Protein AF-A0AAV5AL00-F1 (afdb_monomer)

Solvent-accessible surface area (backbone atoms only — not comparable to full-atom values): 9513 Å² total; per-residue (Å²): 133,69,63,61,91,91,39,86,66,52,97,68,85,36,73,66,65,64,46,54,57,52,57,58,51,55,60,49,42,62,76,76,42,82,83,60,56,64,70,62,53,52,52,53,48,51,56,47,50,46,55,64,22,48,52,61,45,51,55,50,71,72,39,94,78,57,66,96,41,74,65,49,56,48,51,56,53,52,74,68,48,94,79,67,63,96,54,52,68,59,52,54,36,54,49,52,23,48,54,50,55,59,49,53,56,53,50,51,52,51,51,52,50,50,52,51,47,37,73,77,36,52,71,60,44,49,52,34,50,55,46,46,48,72,74,44,62,95,52,84,88,53,86,82,49,51,83,76,32,59,69,75,64,53,70,80,84,124

Mean predicted aligned error: 12.01 Å

Foldseek 3Di:
DDQDQQDDADPPDGVQLVLLVVLVVLVVCVVVPVPPPPVVSVVSNVVSLCCQQVVVLVVQVPDPDGDDHLSVVQVVVQVPDPDHDPCSNVVSSNVVSVVCSVCSVVVVVVVVVVVVCCVVCVVLVVVQVVQCCVQAVPHDDDPVCLVSRCSVNPDPDD

Organism: NCBI:txid1419009

Nearest PDB structures (foldseek):
  7y0q-assembly1_B  TM=6.766E-01  e=1.893E-01  Priestia megaterium NBRC 15308 = ATCC 14581

Sequence (158 aa):
MDVVYAIEIKPENDPFINRVHITLEGLMLRFHFPAIPFKRLVKRYREVTKAITEAPFEVVKNRESPDYSFVSTSLEKLNRLQDPLPDEETIIRNTAGTLYSAGAGTTFVALLEAIRASVLYPETQKKMHEELDRVLSDRLPTLADRKDLPYVTAVPGT

pLDDT: mean 76.3, std 17.36, range [32.25, 94.25]

Radius of gyration: 20.25 Å; Cα contacts (8 Å, |Δi|>4): 85; chains: 1; bounding box: 55×33×57 Å

InterPro domains:
  IPR001128 Cytochrome P450 [PF00067] (38-155)
  IPR036396 Cytochrome P450 superfamily [G3DSA:1.10.630.10] (1-155)
  IPR036396 Cytochrome P450 superfamily [SSF48264] (11-155)
  IPR050364 Cytochrome P450 monooxygenase, fungi [PTHR46300] (36-155)

Structure (mmCIF, N/CA/C/O backbone):
data_AF-A0AAV5AL00-F1
#
_entry.id   AF-A0AAV5AL00-F1
#
loop_
_atom_site.group_PDB
_atom_site.id
_atom_site.type_symbol
_atom_site.label_atom_id
_atom_site.label_alt_id
_atom_site.label_comp_id
_atom_site.label_asym_id
_atom_site.label_entity_id
_atom_site.label_seq_id
_atom_site.pdbx_PDB_ins_code
_atom_site.Cartn_x
_atom_site.Cartn_y
_atom_site.Cartn_z
_atom_site.occupancy
_atom_site.B_iso_or_equiv
_atom_site.auth_seq_id
_atom_site.auth_comp_id
_atom_site.auth_asym_id
_atom_site.auth_atom_id
_atom_site.pdbx_PDB_model_num
ATOM 1 N N . MET A 1 1 ? -12.628 -13.970 -2.330 1.00 32.25 1 MET A N 1
ATOM 2 C CA . MET A 1 1 ? -11.611 -14.186 -3.383 1.00 32.25 1 MET A CA 1
ATOM 3 C C . MET A 1 1 ? -10.789 -12.925 -3.324 1.00 32.25 1 MET A C 1
ATOM 5 O O . MET A 1 1 ? -11.210 -11.902 -3.850 1.00 32.25 1 MET A O 1
ATOM 9 N N . ASP A 1 2 ? -9.761 -12.951 -2.483 1.00 34.06 2 ASP A N 1
ATOM 10 C CA . ASP A 1 2 ? -9.208 -11.728 -1.905 1.00 34.06 2 ASP A CA 1
ATOM 11 C C . ASP A 1 2 ? -8.042 -11.275 -2.766 1.00 34.06 2 ASP A C 1
ATOM 13 O O . ASP A 1 2 ? -6.902 -11.712 -2.631 1.00 34.06 2 ASP A O 1
ATOM 17 N N . VAL A 1 3 ? -8.391 -10.440 -3.738 1.00 33.97 3 VAL A N 1
ATOM 18 C CA . VAL A 1 3 ? -7.441 -9.775 -4.615 1.00 33.97 3 VAL A CA 1
ATOM 19 C C . VAL A 1 3 ? -6.937 -8.542 -3.875 1.00 33.97 3 VAL A C 1
ATOM 21 O O . VAL A 1 3 ? -7.678 -7.580 -3.681 1.00 33.97 3 VAL A O 1
ATOM 24 N N . VAL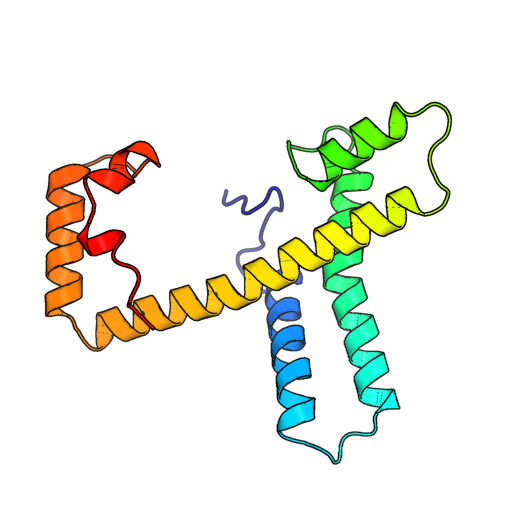 A 1 4 ? -5.671 -8.550 -3.467 1.00 37.88 4 VAL A N 1
ATOM 25 C CA . VAL A 1 4 ? -4.999 -7.360 -2.931 1.00 37.88 4 VAL A CA 1
ATOM 26 C C . VAL A 1 4 ? -3.970 -6.929 -3.973 1.00 37.88 4 VAL A C 1
ATOM 28 O O . VAL A 1 4 ? -3.101 -7.703 -4.362 1.00 37.88 4 VAL A O 1
ATOM 31 N N . TYR A 1 5 ? -4.116 -5.703 -4.485 1.00 42.59 5 TYR A N 1
ATOM 32 C CA . TYR A 1 5 ? -3.288 -5.136 -5.565 1.00 42.59 5 TYR A CA 1
ATOM 33 C C . TYR A 1 5 ? -3.250 -5.952 -6.874 1.00 42.59 5 TYR A C 1
ATOM 35 O O . TYR A 1 5 ? -2.197 -6.065 -7.495 1.00 42.59 5 TYR A O 1
ATOM 43 N N . ALA A 1 6 ? -4.392 -6.488 -7.324 1.00 40.44 6 ALA A N 1
ATOM 44 C CA . ALA A 1 6 ? -4.516 -7.232 -8.592 1.00 40.44 6 ALA A CA 1
ATOM 45 C C . ALA A 1 6 ? -3.673 -8.528 -8.683 1.00 40.44 6 ALA A C 1
ATOM 47 O O . ALA A 1 6 ? -3.431 -9.035 -9.780 1.00 40.44 6 ALA A O 1
ATOM 48 N N . ILE A 1 7 ? -3.248 -9.076 -7.539 1.00 47.84 7 ILE A N 1
ATOM 49 C CA . ILE A 1 7 ? -2.557 -10.366 -7.423 1.00 47.84 7 ILE A CA 1
A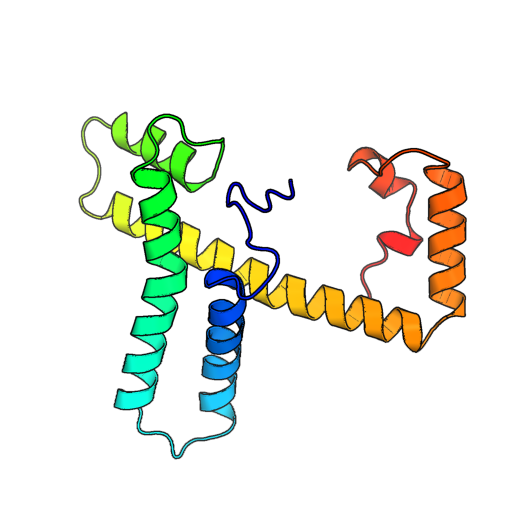TOM 50 C C . ILE A 1 7 ? -3.445 -11.306 -6.596 1.00 47.84 7 ILE A C 1
ATOM 52 O O . ILE A 1 7 ? -3.940 -10.925 -5.534 1.00 47.84 7 ILE A O 1
ATOM 56 N N . GLU A 1 8 ? -3.662 -12.528 -7.089 1.00 46.69 8 GLU A N 1
ATOM 57 C CA . GLU A 1 8 ? -4.306 -13.591 -6.309 1.00 46.69 8 GLU A CA 1
ATOM 58 C C . GLU A 1 8 ? -3.347 -14.071 -5.216 1.00 46.69 8 GLU A C 1
ATOM 60 O O . GLU A 1 8 ? -2.292 -14.637 -5.508 1.00 46.69 8 GLU A O 1
ATOM 65 N N . ILE A 1 9 ? -3.713 -13.833 -3.957 1.00 48.50 9 ILE A N 1
ATOM 66 C CA . ILE A 1 9 ? -2.925 -14.258 -2.799 1.00 48.50 9 ILE A CA 1
ATOM 67 C C . ILE A 1 9 ? -3.288 -15.701 -2.453 1.00 48.50 9 ILE A C 1
ATOM 69 O O . ILE A 1 9 ? -4.467 -16.058 -2.376 1.00 48.50 9 ILE A O 1
ATOM 73 N N . LYS A 1 10 ? -2.279 -16.540 -2.195 1.00 50.81 10 LYS A N 1
ATOM 74 C CA . LYS A 1 10 ? -2.524 -17.877 -1.636 1.00 50.81 10 LYS A CA 1
ATOM 75 C C . LYS A 1 10 ? -2.793 -17.784 -0.127 1.00 50.81 10 LYS A C 1
ATOM 77 O O . LYS A 1 10 ? -2.032 -17.117 0.570 1.00 50.81 10 LYS A O 1
ATOM 82 N N . PRO A 1 11 ? -3.809 -18.491 0.406 1.00 52.25 11 PRO A N 1
ATOM 83 C CA . PRO A 1 11 ? -4.170 -18.417 1.825 1.00 52.25 11 PRO A CA 1
ATOM 84 C C . PRO A 1 11 ? -3.069 -18.930 2.772 1.00 52.25 11 PRO A C 1
ATOM 86 O O . PRO A 1 11 ? -3.031 -18.527 3.929 1.00 52.25 11 PRO A O 1
ATOM 89 N N . GLU A 1 12 ? -2.140 -19.758 2.283 1.00 48.06 12 GLU A N 1
ATOM 90 C CA . GLU A 1 12 ? -0.947 -20.203 3.014 1.00 48.06 12 GLU A CA 1
ATOM 91 C C . GLU A 1 12 ? 0.304 -20.139 2.120 1.00 48.06 12 GLU A C 1
ATOM 93 O O . GLU A 1 12 ? 0.247 -20.452 0.928 1.00 48.06 12 GLU A O 1
ATOM 98 N N . ASN A 1 13 ? 1.453 -19.780 2.711 1.00 50.81 13 ASN A N 1
ATOM 99 C CA . ASN A 1 13 ? 2.770 -19.729 2.055 1.00 50.81 13 ASN A CA 1
ATOM 100 C C . ASN A 1 13 ? 2.829 -18.868 0.782 1.00 50.81 13 ASN A C 1
ATOM 102 O O . ASN A 1 13 ? 3.464 -19.249 -0.208 1.00 50.81 13 ASN A O 1
ATOM 106 N N . ASP A 1 14 ? 2.213 -17.684 0.810 1.00 56.81 14 ASP A N 1
ATOM 107 C CA . ASP A 1 14 ? 2.322 -16.759 -0.311 1.00 56.81 14 ASP A CA 1
ATOM 108 C C . ASP A 1 14 ? 3.793 -16.321 -0.523 1.00 56.81 14 ASP A C 1
ATOM 110 O O . ASP A 1 14 ? 4.435 -15.771 0.386 1.00 56.81 14 ASP A O 1
ATOM 114 N N . PRO A 1 15 ? 4.370 -16.580 -1.711 1.00 58.16 15 PRO A N 1
ATOM 115 C CA . PRO A 1 15 ? 5.782 -16.337 -1.975 1.00 58.16 15 PRO A CA 1
ATOM 116 C C . PRO A 1 15 ? 6.138 -14.847 -2.006 1.00 58.16 15 PRO A C 1
ATOM 118 O O . PRO A 1 15 ? 7.319 -14.524 -1.877 1.00 58.16 15 PRO A O 1
ATOM 121 N N . PHE A 1 16 ? 5.170 -13.942 -2.164 1.00 55.12 16 PHE A N 1
ATOM 122 C CA . PHE A 1 16 ? 5.411 -12.501 -2.168 1.00 55.12 16 PHE A CA 1
ATOM 123 C C . PHE A 1 16 ? 5.446 -11.945 -0.743 1.00 55.12 16 PHE A C 1
ATOM 125 O O . PHE A 1 16 ? 6.377 -11.214 -0.401 1.00 55.12 16 PHE A O 1
ATOM 132 N N . ILE A 1 17 ? 4.529 -12.383 0.127 1.00 54.38 17 ILE A N 1
ATOM 133 C CA . ILE A 1 17 ? 4.486 -11.970 1.542 1.00 54.38 17 ILE A CA 1
ATOM 134 C C . ILE A 1 17 ? 5.743 -12.417 2.300 1.00 54.38 17 ILE A C 1
ATOM 136 O O . ILE A 1 17 ? 6.401 -11.604 2.955 1.00 54.38 17 ILE A O 1
ATOM 140 N N . ASN A 1 18 ? 6.155 -13.679 2.137 1.00 52.59 18 ASN A N 1
ATOM 141 C CA . ASN A 1 18 ? 7.352 -14.210 2.803 1.00 52.59 18 ASN A CA 1
ATOM 142 C C . ASN A 1 18 ? 8.651 -13.505 2.370 1.00 52.59 18 ASN A C 1
ATOM 144 O O . ASN A 1 18 ? 9.629 -13.476 3.118 1.00 52.59 18 ASN A O 1
ATOM 148 N N . ARG A 1 19 ? 8.688 -12.920 1.167 1.00 53.41 19 ARG A N 1
ATOM 149 C CA . ARG A 1 19 ? 9.885 -12.248 0.638 1.00 53.41 19 ARG A CA 1
ATOM 150 C C . ARG A 1 19 ? 10.015 -10.800 1.098 1.00 53.41 19 ARG A C 1
ATOM 152 O O . ARG A 1 19 ? 11.141 -10.346 1.281 1.00 53.41 19 ARG A O 1
ATOM 159 N N . VAL A 1 20 ? 8.905 -10.105 1.359 1.00 51.28 20 VAL A N 1
ATOM 160 C CA . VAL A 1 20 ? 8.919 -8.734 1.908 1.00 51.28 20 VAL A CA 1
ATOM 161 C C . VAL A 1 20 ? 9.541 -8.696 3.307 1.00 51.28 20 VAL A C 1
ATOM 163 O O . VAL A 1 20 ? 10.313 -7.784 3.607 1.00 51.28 20 VAL A O 1
ATOM 166 N N . HIS A 1 21 ? 9.281 -9.714 4.134 1.00 47.16 21 HIS A N 1
ATOM 167 C CA . HIS A 1 21 ? 9.863 -9.822 5.478 1.00 47.16 21 HIS A CA 1
ATOM 168 C C . HIS A 1 21 ? 11.403 -9.840 5.442 1.00 47.16 21 HIS A C 1
ATOM 170 O O . HIS A 1 21 ? 12.062 -9.129 6.199 1.00 47.16 21 HIS A O 1
ATOM 176 N N . ILE A 1 22 ? 11.983 -10.550 4.468 1.00 52.69 22 ILE A N 1
ATOM 177 C CA . ILE A 1 22 ? 13.438 -10.661 4.290 1.00 52.69 22 ILE A CA 1
ATOM 178 C C . ILE A 1 22 ? 14.065 -9.322 3.855 1.00 52.69 22 ILE A C 1
ATOM 180 O O . ILE A 1 22 ? 15.211 -9.038 4.210 1.00 52.69 22 ILE A O 1
ATOM 184 N N . THR A 1 23 ? 13.341 -8.481 3.108 1.00 50.69 23 THR A N 1
ATOM 185 C CA . THR A 1 23 ? 13.836 -7.166 2.662 1.00 50.69 23 THR A CA 1
ATOM 186 C C . THR A 1 23 ? 14.023 -6.201 3.834 1.00 50.69 23 THR A C 1
ATOM 188 O O . THR A 1 23 ? 15.047 -5.521 3.914 1.00 50.69 23 THR A O 1
ATOM 191 N N . LEU A 1 24 ? 13.062 -6.168 4.765 1.00 51.12 24 LEU A N 1
ATOM 192 C CA . LEU A 1 24 ? 13.131 -5.334 5.970 1.00 51.12 24 LEU A CA 1
ATOM 193 C C . LEU A 1 24 ? 14.216 -5.824 6.934 1.00 51.12 24 LEU A C 1
ATOM 195 O O . LEU A 1 24 ? 15.019 -5.026 7.425 1.00 51.12 24 LEU A O 1
ATOM 199 N N . GLU A 1 25 ? 14.302 -7.139 7.143 1.00 50.91 25 GLU A N 1
ATOM 200 C CA . GLU A 1 25 ? 15.362 -7.737 7.957 1.00 50.91 25 GLU A CA 1
ATOM 201 C C . GLU A 1 25 ? 16.749 -7.463 7.375 1.00 50.91 25 GLU A C 1
ATOM 203 O O . GLU A 1 25 ? 17.679 -7.162 8.118 1.00 50.91 25 GLU A O 1
ATOM 208 N N . GLY A 1 26 ? 16.905 -7.497 6.049 1.00 50.50 26 GLY A N 1
ATOM 209 C CA . GLY A 1 26 ? 18.167 -7.188 5.381 1.00 50.50 26 GLY A CA 1
ATOM 210 C C . GLY A 1 26 ? 18.694 -5.787 5.704 1.00 50.50 26 GLY A C 1
ATOM 211 O O . GLY A 1 26 ? 19.914 -5.598 5.802 1.00 50.50 26 GLY A O 1
ATOM 212 N N . LEU A 1 27 ? 17.812 -4.786 5.827 1.00 51.22 27 LEU A N 1
ATOM 213 C CA . LEU A 1 27 ? 18.190 -3.384 6.087 1.00 51.22 27 LEU A CA 1
ATOM 214 C C . LEU A 1 27 ? 18.607 -3.210 7.540 1.00 51.22 27 LEU A C 1
ATOM 216 O O . LEU A 1 27 ? 19.645 -2.611 7.825 1.00 51.22 27 LEU A O 1
ATOM 220 N N . MET A 1 28 ? 17.867 -3.861 8.433 1.00 49.94 28 MET A N 1
ATOM 221 C CA . MET A 1 28 ? 18.164 -3.939 9.859 1.00 49.94 28 MET A CA 1
ATOM 222 C C . MET A 1 28 ? 19.452 -4.733 10.148 1.00 49.94 28 MET A C 1
ATOM 224 O O . MET A 1 28 ? 20.237 -4.342 11.013 1.00 49.94 28 MET A O 1
ATOM 228 N N . LEU A 1 29 ? 19.736 -5.789 9.375 1.00 51.00 29 LEU A N 1
ATOM 229 C CA . LEU A 1 29 ? 20.925 -6.644 9.499 1.00 51.00 29 LEU A CA 1
ATOM 230 C C . LEU A 1 29 ? 22.236 -5.874 9.289 1.00 51.00 29 LEU A C 1
ATOM 232 O O . LEU A 1 29 ? 23.219 -6.173 9.962 1.00 51.00 29 LEU A O 1
ATOM 236 N N . ARG A 1 30 ? 22.274 -4.858 8.413 1.00 49.28 30 ARG A N 1
ATOM 237 C CA . ARG A 1 30 ? 23.477 -4.020 8.227 1.00 49.28 30 ARG A CA 1
ATOM 238 C C . ARG A 1 30 ? 23.745 -3.104 9.424 1.00 49.28 30 ARG A C 1
ATOM 240 O O . ARG A 1 30 ? 24.905 -2.818 9.705 1.00 49.28 30 ARG A O 1
ATOM 247 N N . PHE A 1 31 ? 22.693 -2.665 10.113 1.00 50.38 31 PHE A N 1
ATOM 248 C CA . PHE A 1 31 ? 22.810 -1.848 11.321 1.00 50.38 31 PHE A CA 1
ATOM 249 C C . PHE A 1 31 ? 23.165 -2.680 12.561 1.00 50.38 31 PHE A C 1
ATOM 251 O O . PHE A 1 31 ? 23.921 -2.203 13.399 1.00 50.38 31 PHE A O 1
ATOM 258 N N . HIS A 1 32 ? 22.670 -3.918 12.664 1.00 48.34 32 HIS A N 1
ATOM 259 C CA . HIS A 1 32 ? 22.869 -4.763 13.850 1.00 48.34 32 HIS A CA 1
ATOM 260 C C . HIS A 1 32 ? 24.029 -5.772 13.743 1.00 48.34 32 HIS A C 1
ATOM 262 O O . HIS A 1 32 ? 24.519 -6.228 14.772 1.00 48.34 32 HIS A O 1
ATOM 268 N N . PHE A 1 33 ? 24.510 -6.115 12.539 1.00 54.38 33 PHE A N 1
ATOM 269 C CA . PHE A 1 33 ? 25.557 -7.132 12.349 1.00 54.38 33 PHE A CA 1
ATOM 270 C C . PHE A 1 33 ? 26.646 -6.691 11.346 1.00 54.38 33 PHE A C 1
ATOM 272 O O . PHE A 1 33 ? 26.646 -7.120 10.187 1.00 54.38 33 PHE A O 1
ATOM 279 N N . PRO A 1 34 ? 27.647 -5.896 11.783 1.00 58.78 34 PRO A N 1
ATOM 280 C CA . PRO A 1 34 ? 28.751 -5.433 10.929 1.00 58.78 34 PRO A CA 1
ATOM 281 C C . PRO A 1 34 ? 29.680 -6.561 10.433 1.00 58.78 34 PRO A C 1
ATOM 283 O O . PRO A 1 34 ? 30.491 -6.341 9.536 1.00 58.78 34 PRO A O 1
ATOM 286 N N . ALA A 1 35 ? 29.556 -7.775 10.983 1.00 66.00 35 ALA A N 1
ATOM 287 C CA . ALA A 1 35 ? 30.378 -8.939 10.645 1.00 66.00 35 ALA A CA 1
ATOM 288 C C . ALA A 1 35 ? 29.923 -9.704 9.383 1.00 66.00 35 ALA A C 1
ATOM 290 O O . ALA A 1 35 ? 30.596 -10.644 8.956 1.00 66.00 35 ALA A O 1
ATOM 291 N N . ILE A 1 36 ? 28.790 -9.343 8.768 1.00 63.59 36 ILE A N 1
ATOM 292 C CA . ILE A 1 36 ? 28.319 -10.011 7.547 1.00 63.59 36 ILE A CA 1
ATOM 293 C C . ILE A 1 36 ? 29.145 -9.516 6.347 1.00 63.59 36 ILE A C 1
ATOM 295 O O . ILE A 1 36 ? 29.143 -8.317 6.059 1.00 63.59 36 ILE A O 1
ATOM 299 N N . PRO A 1 37 ? 29.807 -10.406 5.576 1.00 71.06 37 PRO A N 1
ATOM 300 C CA . PRO A 1 37 ? 30.573 -9.989 4.407 1.00 71.06 37 PRO A CA 1
ATOM 301 C C . PRO A 1 37 ? 29.679 -9.259 3.399 1.00 71.06 37 PRO A C 1
ATOM 303 O O . PRO A 1 37 ? 28.715 -9.838 2.889 1.00 71.06 37 PRO A O 1
ATOM 306 N N . PHE A 1 38 ? 30.038 -8.019 3.053 1.00 67.50 38 PHE A N 1
ATOM 307 C CA . PHE A 1 38 ? 29.256 -7.140 2.171 1.00 67.50 38 PHE A CA 1
ATOM 308 C C . PHE A 1 38 ? 28.808 -7.831 0.873 1.00 67.50 38 PHE A C 1
ATOM 310 O O . PHE A 1 38 ? 27.665 -7.693 0.452 1.00 67.50 38 PHE A O 1
ATOM 317 N N . LYS A 1 39 ? 29.665 -8.671 0.279 1.00 72.44 39 LYS A N 1
ATOM 318 C CA . LYS A 1 39 ? 29.349 -9.430 -0.944 1.00 72.44 39 LYS A CA 1
ATOM 319 C C . LYS A 1 39 ? 28.192 -10.427 -0.767 1.00 72.44 39 LYS A C 1
ATOM 321 O O . LYS A 1 39 ? 27.384 -10.575 -1.680 1.00 72.44 39 LYS A O 1
ATOM 326 N N . ARG A 1 40 ? 28.093 -11.100 0.390 1.00 69.94 40 ARG A N 1
ATOM 327 C CA . ARG A 1 40 ? 26.987 -12.031 0.695 1.00 69.94 40 ARG A CA 1
ATOM 328 C C . ARG A 1 40 ? 25.685 -11.271 0.936 1.00 69.94 40 ARG A C 1
ATOM 330 O O . ARG A 1 40 ? 24.645 -11.695 0.440 1.00 69.94 40 ARG A O 1
ATOM 337 N N . LEU A 1 41 ? 25.767 -10.133 1.627 1.00 66.38 41 LEU A N 1
ATOM 338 C CA . LEU A 1 41 ? 24.629 -9.243 1.851 1.00 66.38 41 LEU A CA 1
ATOM 339 C C . LEU A 1 41 ? 24.081 -8.720 0.516 1.00 66.38 41 LEU A C 1
ATOM 341 O O . LEU A 1 41 ? 22.915 -8.934 0.212 1.00 66.38 41 LEU A O 1
ATOM 345 N N . VAL A 1 42 ? 24.937 -8.140 -0.330 1.00 68.62 42 VAL A N 1
ATOM 346 C CA . VAL A 1 42 ? 24.557 -7.619 -1.655 1.00 68.62 42 VAL A CA 1
ATOM 347 C C . VAL A 1 42 ? 23.946 -8.701 -2.545 1.00 68.62 42 VAL A C 1
ATOM 349 O O . VAL A 1 42 ? 22.962 -8.431 -3.229 1.00 68.62 42 VAL A O 1
ATOM 352 N N . LYS A 1 43 ? 24.487 -9.929 -2.539 1.00 75.56 43 LYS A N 1
ATOM 353 C CA . LYS A 1 43 ? 23.917 -11.042 -3.313 1.00 75.56 43 LYS A CA 1
ATOM 354 C C . LYS A 1 43 ? 22.488 -11.365 -2.862 1.00 75.56 43 LYS A C 1
ATOM 356 O O . LYS A 1 43 ? 21.594 -11.403 -3.699 1.00 75.56 43 LYS A O 1
ATOM 361 N N . ARG A 1 44 ? 22.272 -11.529 -1.553 1.00 68.81 44 ARG A N 1
ATOM 362 C CA . ARG A 1 44 ? 20.948 -11.831 -0.988 1.00 68.81 44 ARG A CA 1
ATOM 363 C C . ARG A 1 44 ? 19.952 -10.702 -1.246 1.00 68.81 44 ARG A C 1
ATOM 365 O O . ARG A 1 44 ? 18.824 -10.960 -1.638 1.00 68.81 44 ARG A O 1
ATOM 372 N N . TYR A 1 45 ? 20.387 -9.455 -1.103 1.00 65.88 45 TYR A N 1
ATOM 373 C CA . TYR A 1 45 ? 19.573 -8.294 -1.449 1.00 65.88 45 TYR A CA 1
ATOM 374 C C . TYR A 1 45 ? 19.180 -8.267 -2.914 1.00 65.88 45 TYR A C 1
ATOM 376 O O . TYR A 1 45 ? 18.016 -8.057 -3.215 1.00 65.88 45 TYR A O 1
ATOM 384 N N . ARG A 1 46 ? 20.122 -8.519 -3.827 1.00 69.38 46 ARG A N 1
ATOM 385 C CA . ARG A 1 46 ? 19.813 -8.589 -5.257 1.00 69.38 46 ARG A CA 1
ATOM 386 C C . ARG A 1 46 ? 18.775 -9.660 -5.554 1.00 69.38 46 ARG A C 1
ATOM 388 O O . ARG A 1 46 ? 17.848 -9.381 -6.298 1.00 69.38 46 ARG A O 1
ATOM 395 N N . GLU A 1 47 ? 18.903 -10.847 -4.966 1.00 73.81 47 GLU A N 1
ATOM 396 C CA . GLU A 1 47 ? 17.932 -11.935 -5.140 1.00 73.81 47 GLU A CA 1
ATOM 397 C C . GLU A 1 47 ? 16.536 -11.546 -4.629 1.00 73.81 47 GLU A C 1
ATOM 399 O O . GLU A 1 47 ? 15.542 -11.780 -5.315 1.00 73.81 47 GLU A O 1
ATOM 404 N N . VAL A 1 48 ? 16.460 -10.899 -3.464 1.00 70.00 48 VAL A N 1
ATOM 405 C CA . VAL A 1 48 ? 15.197 -10.452 -2.862 1.00 70.00 48 VAL A CA 1
ATOM 406 C C . VAL A 1 48 ? 14.580 -9.294 -3.643 1.00 70.00 48 VAL A C 1
ATOM 408 O O . VAL A 1 48 ? 13.405 -9.361 -3.985 1.00 70.00 48 VAL A O 1
ATOM 411 N N . THR A 1 49 ? 15.362 -8.269 -3.990 1.00 68.81 49 THR A N 1
ATOM 412 C CA . THR A 1 49 ? 14.913 -7.150 -4.826 1.00 68.81 49 THR A CA 1
ATOM 413 C C . THR A 1 49 ? 14.390 -7.673 -6.156 1.00 68.81 49 THR A C 1
ATOM 415 O O . THR A 1 49 ? 13.259 -7.374 -6.509 1.00 68.81 49 THR A O 1
ATOM 418 N N . LYS A 1 50 ? 15.142 -8.543 -6.840 1.00 73.81 50 LYS A N 1
ATOM 419 C CA . LYS A 1 50 ? 14.704 -9.175 -8.090 1.00 73.81 50 LYS A CA 1
ATOM 420 C C . LYS A 1 50 ? 13.351 -9.868 -7.928 1.00 73.81 50 LYS A C 1
ATOM 422 O O . LYS A 1 50 ? 12.458 -9.727 -8.755 1.00 73.81 50 LYS A O 1
ATOM 427 N N . ALA A 1 51 ? 13.178 -10.591 -6.829 1.00 73.12 51 ALA A N 1
ATOM 428 C CA . ALA A 1 51 ? 11.953 -11.314 -6.552 1.00 73.12 51 ALA A CA 1
ATOM 429 C C . ALA A 1 51 ? 10.734 -10.426 -6.251 1.00 73.12 51 ALA A C 1
ATOM 431 O O . ALA A 1 51 ? 9.625 -10.824 -6.593 1.00 73.12 51 ALA A O 1
ATOM 432 N N . ILE A 1 52 ? 10.912 -9.272 -5.603 1.00 71.56 52 ILE A N 1
ATOM 433 C CA . ILE A 1 52 ? 9.806 -8.360 -5.255 1.00 71.56 52 ILE A CA 1
ATOM 434 C C . ILE A 1 52 ? 9.541 -7.304 -6.333 1.00 71.56 52 ILE A C 1
ATOM 436 O O . ILE A 1 52 ? 8.470 -6.708 -6.335 1.00 71.56 52 ILE A O 1
ATOM 440 N N . THR A 1 53 ? 10.492 -7.055 -7.240 1.00 75.25 53 THR A N 1
ATOM 441 C CA . THR A 1 53 ? 10.340 -6.063 -8.313 1.00 75.25 53 THR A CA 1
ATOM 442 C C . THR A 1 53 ? 10.082 -6.703 -9.673 1.00 75.25 53 THR A C 1
ATOM 444 O O . THR A 1 53 ? 9.145 -6.301 -10.354 1.00 75.25 53 THR A O 1
AT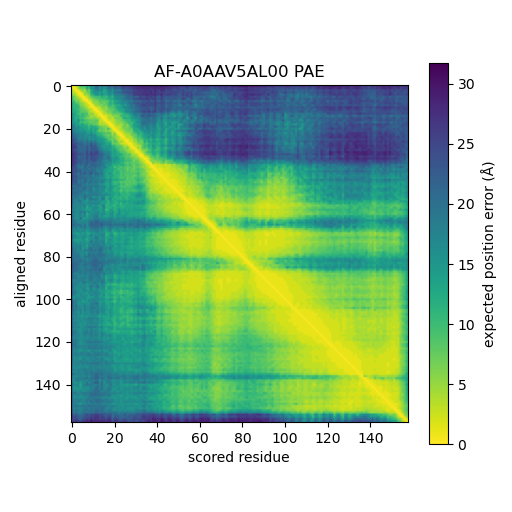OM 447 N N . GLU A 1 54 ? 10.860 -7.711 -10.077 1.00 81.69 54 GLU A N 1
ATOM 448 C CA . GLU A 1 54 ? 10.745 -8.295 -11.418 1.00 81.69 54 GLU A CA 1
ATOM 449 C C . GLU A 1 54 ? 9.593 -9.291 -11.514 1.00 81.69 54 GLU A C 1
ATOM 451 O O . GLU A 1 54 ? 8.809 -9.216 -12.451 1.00 81.69 54 GLU A O 1
ATOM 456 N N . ALA A 1 55 ? 9.438 -10.194 -10.541 1.00 81.12 55 ALA A N 1
ATOM 457 C CA . ALA A 1 55 ? 8.397 -11.221 -10.616 1.00 81.12 55 ALA A CA 1
ATOM 458 C C . ALA A 1 55 ? 6.966 -10.649 -10.756 1.00 81.12 55 ALA A C 1
ATOM 460 O O . ALA A 1 55 ? 6.267 -11.072 -11.675 1.00 81.12 55 ALA A O 1
ATOM 461 N N . PRO A 1 56 ? 6.507 -9.683 -9.930 1.00 81.50 56 PRO A N 1
ATOM 462 C CA . PRO A 1 56 ? 5.169 -9.113 -10.104 1.00 81.50 56 PRO A CA 1
ATOM 463 C C . PRO A 1 56 ? 5.053 -8.241 -11.363 1.00 81.50 56 PRO A C 1
ATOM 465 O O . PRO A 1 56 ? 3.993 -8.204 -11.984 1.00 81.50 56 PRO A O 1
ATOM 468 N N . PHE A 1 57 ? 6.136 -7.579 -11.782 1.00 87.12 57 PHE A N 1
ATOM 469 C CA . PHE A 1 57 ? 6.154 -6.816 -13.030 1.00 87.12 57 PHE A CA 1
ATOM 470 C C . PHE A 1 57 ? 5.949 -7.723 -14.251 1.00 87.12 57 PHE A C 1
ATOM 472 O O . PHE A 1 57 ? 5.092 -7.436 -15.082 1.00 87.12 57 PHE A O 1
ATOM 479 N N . GLU A 1 58 ? 6.668 -8.845 -14.324 1.00 86.62 58 GLU A N 1
ATOM 480 C CA . GLU A 1 58 ? 6.535 -9.824 -15.408 1.00 86.62 58 GLU A CA 1
ATOM 481 C C . GLU A 1 58 ? 5.146 -10.470 -15.440 1.00 86.62 58 GLU A C 1
ATOM 483 O O . GLU A 1 58 ? 4.602 -10.711 -16.516 1.00 86.62 58 GLU A O 1
ATOM 488 N N . VAL A 1 59 ? 4.530 -10.714 -14.279 1.00 85.75 59 VAL A N 1
ATOM 489 C CA . VAL A 1 59 ? 3.150 -11.225 -14.215 1.00 85.75 59 VAL A CA 1
ATOM 490 C C . VAL A 1 59 ? 2.173 -10.259 -14.885 1.00 85.75 59 VAL A C 1
ATOM 492 O O . VAL A 1 59 ? 1.338 -10.692 -15.675 1.00 85.75 59 VAL A O 1
ATOM 495 N N . VAL A 1 60 ? 2.277 -8.956 -14.604 1.00 86.56 60 VAL A N 1
ATOM 496 C CA . VAL A 1 60 ? 1.391 -7.950 -15.213 1.00 86.56 60 VAL A CA 1
ATOM 497 C C . VAL A 1 60 ? 1.720 -7.742 -16.691 1.00 86.56 60 VAL A C 1
ATOM 499 O O . VAL A 1 60 ? 0.802 -7.628 -17.500 1.00 86.56 60 VAL A O 1
ATOM 502 N N . LYS A 1 61 ? 3.008 -7.731 -17.057 1.00 86.88 61 LYS A N 1
ATOM 503 C CA . LYS A 1 61 ? 3.471 -7.553 -18.441 1.00 86.88 61 LYS A CA 1
ATOM 504 C C . LYS A 1 61 ? 2.970 -8.655 -19.377 1.00 86.88 61 LYS A C 1
ATOM 506 O O . LYS A 1 61 ? 2.600 -8.364 -20.507 1.00 86.88 61 LYS A O 1
ATOM 511 N N . ASN A 1 62 ? 2.952 -9.902 -18.907 1.00 86.75 62 ASN A N 1
ATOM 512 C CA . ASN A 1 62 ? 2.579 -11.070 -19.712 1.00 86.75 62 ASN A CA 1
ATOM 513 C C . ASN A 1 62 ? 1.072 -11.391 -19.678 1.00 86.75 62 ASN A C 1
ATOM 515 O O . ASN A 1 62 ? 0.643 -12.401 -20.233 1.00 86.75 62 ASN A O 1
ATOM 519 N N . ARG A 1 63 ? 0.257 -10.567 -19.012 1.00 84.25 63 ARG A N 1
ATOM 520 C CA . ARG A 1 63 ? -1.196 -10.758 -18.922 1.00 84.25 63 ARG A CA 1
ATOM 521 C C . ARG A 1 63 ? -1.858 -10.167 -20.172 1.00 84.25 63 ARG A C 1
ATOM 523 O O . ARG A 1 63 ? -1.605 -9.017 -20.506 1.00 84.25 63 ARG A O 1
ATOM 530 N N . GLU A 1 64 ? -2.729 -10.923 -20.841 1.00 74.38 64 GLU A N 1
ATOM 531 C CA . GLU A 1 64 ? -3.407 -10.464 -22.073 1.00 74.38 64 GLU A CA 1
ATOM 532 C C . GLU A 1 64 ? -4.450 -9.363 -21.820 1.00 74.38 64 GLU A C 1
ATOM 534 O O . GLU A 1 64 ? -4.708 -8.518 -22.672 1.00 74.38 64 GLU A O 1
ATOM 539 N N . SER A 1 65 ? -5.067 -9.363 -20.639 1.00 76.38 65 SER A N 1
ATOM 540 C CA . SER A 1 65 ? -6.025 -8.345 -20.194 1.00 76.38 65 SER A CA 1
ATOM 541 C C . SER A 1 65 ? -5.733 -8.004 -18.737 1.00 76.38 65 SER A C 1
ATOM 543 O O . SER A 1 65 ? -6.384 -8.530 -17.833 1.00 76.38 65 SER A O 1
ATOM 545 N N . PRO A 1 66 ? -4.677 -7.215 -18.477 1.00 75.00 66 PRO A N 1
ATOM 546 C CA . PRO A 1 66 ? -4.313 -6.862 -17.120 1.00 75.00 66 PRO A CA 1
ATOM 547 C C . PRO A 1 66 ? -5.354 -5.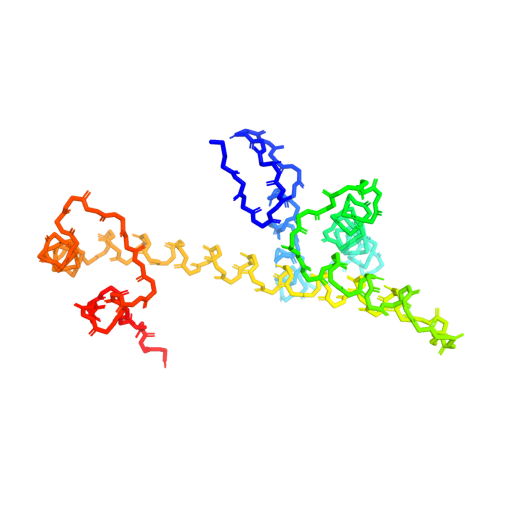918 -16.517 1.00 75.00 66 PRO A C 1
ATOM 549 O O . PRO A 1 66 ? -5.791 -4.964 -17.160 1.00 75.00 66 PRO A O 1
ATOM 552 N N . ASP A 1 67 ? -5.694 -6.152 -15.250 1.00 80.88 67 ASP A N 1
ATOM 553 C CA . ASP A 1 67 ? -6.481 -5.210 -14.455 1.00 80.88 67 ASP A CA 1
ATOM 554 C C . ASP A 1 67 ? -5.793 -3.831 -14.397 1.00 80.88 67 ASP A C 1
ATOM 556 O O . ASP A 1 67 ? -4.577 -3.695 -14.609 1.00 80.88 67 ASP A O 1
ATOM 560 N N . TYR A 1 68 ? -6.562 -2.784 -14.080 1.00 85.31 68 TYR A N 1
ATOM 561 C CA . TYR A 1 68 ? -6.014 -1.436 -13.938 1.00 85.31 68 TYR A CA 1
ATOM 562 C C . TYR A 1 68 ? -4.988 -1.392 -12.798 1.00 85.31 68 TYR A C 1
ATOM 564 O O . TYR A 1 68 ? -5.308 -1.589 -11.626 1.00 85.31 68 TYR A O 1
ATOM 572 N N . SER A 1 69 ? -3.734 -1.123 -13.148 1.00 89.25 69 SER A N 1
ATOM 573 C CA . SER A 1 69 ? -2.616 -1.035 -12.214 1.00 89.25 69 SER A CA 1
ATOM 574 C C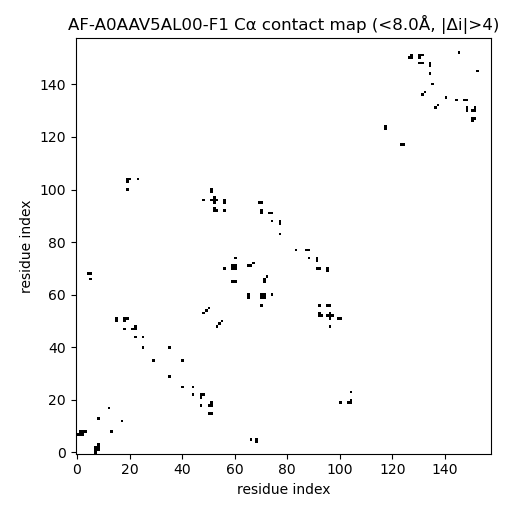 . SER A 1 69 ? -1.618 0.013 -12.694 1.00 89.25 69 SER A C 1
ATOM 576 O O . SER A 1 69 ? -1.630 0.422 -13.859 1.00 89.25 69 SER A O 1
ATOM 578 N N . PHE A 1 70 ? -0.713 0.432 -11.806 1.00 90.31 70 PHE A N 1
ATOM 579 C CA . PHE A 1 70 ? 0.383 1.324 -12.183 1.00 90.31 70 PHE A CA 1
ATOM 580 C C . PHE A 1 70 ? 1.208 0.749 -13.346 1.00 90.31 70 PHE A C 1
ATOM 582 O O . PHE A 1 70 ? 1.520 1.477 -14.286 1.00 90.31 70 PHE A O 1
ATOM 589 N N . VAL A 1 71 ? 1.522 -0.552 -13.309 1.00 91.19 71 VAL A N 1
ATOM 590 C CA . VAL A 1 71 ? 2.341 -1.216 -14.333 1.00 91.19 71 VAL A CA 1
ATOM 591 C C . VAL A 1 71 ? 1.595 -1.293 -15.662 1.00 91.19 71 VAL A C 1
ATOM 593 O O . VAL A 1 71 ? 2.127 -0.820 -16.660 1.00 91.19 71 VAL A O 1
ATOM 596 N N . SER A 1 72 ? 0.358 -1.803 -15.684 1.00 91.06 72 SER A N 1
ATOM 597 C CA . SER A 1 72 ? -0.424 -1.916 -16.927 1.00 91.06 72 SER A CA 1
ATOM 598 C C . SER A 1 72 ? -0.669 -0.554 -17.578 1.00 91.06 72 SER A C 1
ATOM 600 O O . SER A 1 72 ? -0.414 -0.394 -18.768 1.00 91.06 72 SER A O 1
ATOM 602 N N . THR A 1 73 ? -1.026 0.462 -16.786 1.00 91.69 73 THR A N 1
ATOM 603 C CA . THR A 1 73 ? -1.228 1.835 -17.280 1.00 91.69 73 THR A CA 1
ATOM 604 C C . THR A 1 73 ? 0.064 2.448 -17.827 1.00 91.69 73 THR A C 1
ATOM 606 O O . THR A 1 73 ? 0.047 3.159 -18.832 1.00 91.69 73 THR A O 1
ATOM 609 N N . SER A 1 74 ? 1.198 2.209 -17.164 1.00 92.00 74 SER A N 1
ATOM 610 C CA . SER A 1 74 ? 2.488 2.766 -17.589 1.00 92.00 74 SER A CA 1
ATOM 611 C C . SER A 1 74 ? 3.025 2.065 -18.837 1.00 92.00 74 SER A C 1
ATOM 613 O O . SER A 1 74 ? 3.528 2.738 -19.730 1.00 92.00 74 SER A O 1
ATOM 615 N N . LEU A 1 75 ? 2.860 0.742 -18.940 1.00 91.25 75 LEU A N 1
ATOM 616 C CA . LEU A 1 75 ? 3.218 -0.032 -20.132 1.00 91.25 75 LEU A CA 1
ATOM 617 C C . LEU A 1 75 ? 2.340 0.332 -21.335 1.00 91.25 75 LEU A C 1
ATOM 619 O O . LEU A 1 75 ? 2.851 0.494 -22.438 1.00 91.25 75 LEU A O 1
ATOM 623 N N . GLU A 1 76 ? 1.036 0.534 -21.133 1.00 90.62 76 GLU A N 1
ATOM 624 C CA . GLU A 1 76 ? 0.132 1.004 -22.189 1.00 90.62 76 GLU A CA 1
ATOM 625 C C . GLU A 1 76 ? 0.557 2.382 -22.719 1.00 90.62 76 GLU A C 1
ATOM 627 O O . GLU A 1 76 ? 0.575 2.606 -23.930 1.00 90.62 76 GLU A O 1
ATOM 632 N N . LYS A 1 77 ? 0.938 3.304 -21.824 1.00 91.19 77 LYS A N 1
ATOM 633 C CA . LYS A 1 77 ? 1.473 4.617 -22.211 1.00 91.19 77 LYS A CA 1
ATOM 634 C C . LYS A 1 77 ? 2.802 4.496 -22.952 1.00 91.19 77 LYS A C 1
ATOM 636 O O . LYS A 1 77 ? 2.965 5.162 -23.969 1.00 91.19 77 LYS A O 1
ATOM 641 N N . LEU A 1 78 ? 3.709 3.638 -22.481 1.00 90.81 78 LEU A N 1
ATOM 642 C CA . LEU A 1 78 ? 5.001 3.389 -23.121 1.00 90.81 78 LEU A CA 1
ATOM 643 C C . LEU A 1 78 ? 4.825 2.867 -24.554 1.00 90.81 78 LEU A C 1
ATOM 645 O O . LEU A 1 78 ? 5.432 3.400 -25.477 1.00 90.81 78 LEU A O 1
ATOM 649 N N . ASN A 1 79 ? 3.925 1.903 -24.758 1.00 89.19 79 ASN A N 1
ATOM 650 C CA . ASN A 1 79 ? 3.637 1.317 -26.071 1.00 89.19 79 ASN A CA 1
ATOM 651 C C . ASN A 1 79 ? 3.013 2.307 -27.072 1.00 89.19 79 ASN A C 1
ATOM 653 O O . ASN A 1 79 ? 2.985 2.033 -28.270 1.00 89.19 79 ASN A O 1
ATOM 657 N N . ARG A 1 80 ? 2.487 3.445 -26.601 1.00 91.44 80 ARG A N 1
ATOM 658 C CA . ARG A 1 80 ? 1.923 4.512 -27.445 1.00 91.44 80 ARG A CA 1
ATOM 659 C C . ARG A 1 80 ? 2.947 5.571 -27.858 1.00 91.44 80 ARG A C 1
ATOM 661 O O . ARG A 1 80 ? 2.615 6.427 -28.678 1.00 91.44 80 ARG A O 1
ATOM 668 N N . LEU A 1 81 ? 4.155 5.559 -27.293 1.00 90.88 81 LEU A N 1
ATOM 669 C CA . LEU A 1 81 ? 5.208 6.509 -27.649 1.00 90.88 81 LEU A CA 1
ATOM 670 C C . LEU A 1 81 ? 5.842 6.129 -28.994 1.00 90.88 81 LEU A C 1
ATOM 672 O O . LEU A 1 81 ? 6.117 4.962 -29.249 1.00 90.88 81 LEU A O 1
ATOM 676 N N . GLN A 1 82 ? 6.090 7.126 -29.850 1.00 85.50 82 GLN A N 1
ATOM 677 C CA . GLN A 1 82 ? 6.790 6.921 -31.128 1.00 85.50 82 GLN A CA 1
ATOM 678 C C . GLN A 1 82 ? 8.302 6.724 -30.953 1.00 85.50 82 GLN A C 1
ATOM 680 O O . GLN A 1 82 ? 8.906 6.017 -31.752 1.00 85.50 82 GLN A O 1
ATOM 685 N N . ASP A 1 83 ? 8.894 7.335 -29.923 1.00 88.50 83 ASP A N 1
ATOM 686 C CA . ASP A 1 83 ? 10.332 7.277 -29.636 1.00 88.50 83 ASP A CA 1
ATOM 687 C C . ASP A 1 83 ? 10.565 7.161 -28.115 1.00 88.50 83 ASP A C 1
ATOM 689 O O . ASP A 1 83 ? 10.789 8.165 -27.431 1.00 88.50 83 ASP A O 1
ATOM 693 N N . PRO A 1 84 ? 10.374 5.965 -27.530 1.00 85.38 84 PRO A N 1
ATOM 694 C CA . PRO A 1 84 ? 10.600 5.744 -26.107 1.00 85.38 84 PRO A CA 1
ATOM 695 C C . PRO A 1 84 ? 12.098 5.723 -25.775 1.00 85.38 84 PRO A C 1
ATOM 697 O O . PRO A 1 84 ? 12.903 5.163 -26.521 1.00 85.38 84 PRO A O 1
ATOM 700 N N . LEU A 1 85 ? 12.480 6.264 -24.611 1.00 88.56 85 LEU A N 1
ATOM 701 C CA . LEU A 1 85 ? 13.864 6.144 -24.148 1.00 88.56 85 LEU A CA 1
ATOM 702 C C . LEU A 1 85 ? 14.210 4.664 -23.877 1.00 88.56 85 LEU A C 1
ATOM 704 O O . LEU A 1 85 ? 13.353 3.914 -23.396 1.00 88.56 85 LEU A O 1
ATOM 708 N N . PRO A 1 86 ? 15.468 4.235 -24.109 1.00 84.81 86 PRO A N 1
ATOM 709 C CA . PRO A 1 86 ? 15.868 2.829 -23.980 1.00 84.81 86 PRO A CA 1
ATOM 710 C C . PRO A 1 86 ? 15.586 2.198 -22.607 1.00 84.81 86 PRO A C 1
ATOM 712 O O . PRO A 1 86 ? 15.367 0.992 -22.514 1.00 84.81 86 PRO A O 1
ATOM 715 N N . ASP A 1 87 ? 15.571 3.010 -21.547 1.00 91.62 87 ASP A N 1
ATOM 716 C CA . ASP A 1 87 ? 15.452 2.547 -20.163 1.00 91.62 87 ASP A CA 1
ATOM 717 C C . ASP A 1 87 ? 14.051 2.726 -19.554 1.00 91.62 87 ASP A C 1
ATOM 719 O O . ASP A 1 87 ? 13.858 2.366 -18.391 1.00 91.62 87 ASP A O 1
ATOM 723 N N . GLU A 1 88 ? 13.058 3.231 -20.298 1.00 90.50 88 GLU A N 1
ATOM 724 C CA . GLU A 1 88 ? 11.713 3.520 -19.759 1.00 90.50 88 GLU A CA 1
ATOM 725 C C . GLU A 1 88 ? 11.075 2.306 -19.079 1.00 90.50 88 GLU A C 1
ATOM 727 O O . GLU A 1 88 ? 10.569 2.398 -17.962 1.00 90.50 88 GLU A O 1
ATOM 732 N N . GLU A 1 89 ? 11.152 1.127 -19.699 1.00 90.62 89 GLU A N 1
ATOM 733 C CA . GLU A 1 89 ? 10.596 -0.091 -19.103 1.00 90.62 89 GLU A CA 1
ATOM 734 C C . GLU A 1 89 ? 11.290 -0.435 -17.773 1.00 90.62 89 GLU A C 1
ATOM 736 O O . GLU A 1 89 ? 10.645 -0.804 -16.786 1.00 90.62 89 GLU A O 1
ATOM 741 N N . THR A 1 90 ? 12.613 -0.265 -17.719 1.00 90.19 90 THR A N 1
ATOM 742 C CA . THR A 1 90 ? 13.401 -0.474 -16.501 1.00 90.19 90 THR A CA 1
ATOM 743 C C . THR A 1 90 ? 13.024 0.536 -15.420 1.00 90.19 90 THR A C 1
ATOM 745 O O . THR A 1 90 ? 12.915 0.163 -14.250 1.00 90.19 90 THR A O 1
ATOM 748 N N . ILE A 1 91 ? 12.771 1.791 -15.795 1.00 91.25 91 ILE A N 1
ATOM 749 C CA . ILE A 1 91 ? 12.295 2.836 -14.886 1.00 91.25 91 ILE A CA 1
ATOM 750 C C . ILE A 1 91 ? 10.918 2.464 -14.334 1.00 91.25 91 ILE A C 1
ATOM 752 O O . ILE A 1 91 ? 10.738 2.486 -13.115 1.00 91.25 91 ILE A O 1
ATOM 756 N N . ILE A 1 92 ? 9.969 2.051 -15.179 1.00 91.94 92 ILE A N 1
ATOM 757 C CA . ILE A 1 92 ? 8.629 1.619 -14.750 1.00 91.94 92 ILE A CA 1
ATOM 758 C C . ILE A 1 92 ? 8.734 0.446 -13.770 1.00 91.94 92 ILE A C 1
ATOM 760 O O . ILE A 1 92 ? 8.141 0.494 -12.689 1.00 91.94 92 ILE A O 1
ATOM 764 N N . ARG A 1 93 ? 9.525 -0.582 -14.099 1.00 89.88 93 ARG A N 1
ATOM 765 C CA . ARG A 1 93 ? 9.726 -1.765 -13.248 1.00 89.88 93 ARG A CA 1
ATOM 766 C C . ARG A 1 93 ? 10.319 -1.407 -11.887 1.00 89.88 93 ARG A C 1
ATOM 768 O O . ARG A 1 93 ? 9.794 -1.817 -10.852 1.00 89.88 93 ARG A O 1
ATOM 775 N N . ASN A 1 94 ? 11.389 -0.616 -11.871 1.00 88.81 94 ASN A N 1
ATOM 776 C CA . ASN A 1 94 ? 12.043 -0.196 -10.631 1.00 88.81 94 ASN A CA 1
ATOM 777 C C . ASN A 1 94 ? 11.137 0.710 -9.787 1.00 88.81 94 ASN A C 1
ATOM 779 O O . ASN A 1 94 ? 11.129 0.606 -8.559 1.00 88.81 94 ASN A O 1
ATOM 783 N N . THR A 1 95 ? 10.341 1.560 -10.438 1.00 90.38 95 THR A N 1
ATOM 784 C CA . THR A 1 95 ? 9.369 2.436 -9.776 1.00 90.38 95 THR A CA 1
ATOM 785 C C . THR A 1 95 ? 8.274 1.603 -9.120 1.00 90.38 95 THR A C 1
ATOM 787 O O . THR A 1 95 ? 8.054 1.733 -7.919 1.00 90.38 95 THR A O 1
ATOM 790 N N . ALA A 1 96 ? 7.664 0.669 -9.855 1.00 88.94 96 ALA A N 1
ATOM 791 C CA . ALA A 1 96 ? 6.657 -0.248 -9.321 1.00 88.94 96 ALA A CA 1
ATOM 792 C C . ALA A 1 96 ? 7.192 -1.055 -8.126 1.00 88.94 96 ALA A C 1
ATOM 794 O O . ALA A 1 96 ? 6.548 -1.128 -7.078 1.00 88.94 96 ALA A O 1
ATOM 795 N N . GLY A 1 97 ? 8.408 -1.590 -8.252 1.00 84.38 97 GLY A N 1
ATOM 796 C CA . GLY A 1 97 ? 9.088 -2.306 -7.177 1.00 84.38 97 GLY A CA 1
ATOM 797 C C . GLY A 1 97 ? 9.347 -1.455 -5.931 1.00 84.38 97 GLY A C 1
ATOM 798 O O . GLY A 1 97 ? 9.186 -1.932 -4.804 1.00 84.38 97 GLY A O 1
ATOM 799 N N . THR A 1 98 ? 9.705 -0.184 -6.124 1.00 84.81 98 THR A N 1
ATOM 800 C CA . THR A 1 98 ? 9.901 0.781 -5.033 1.00 84.81 98 THR A CA 1
ATOM 801 C C . THR A 1 98 ? 8.582 1.102 -4.335 1.00 84.81 98 THR A C 1
ATOM 803 O O . THR A 1 98 ? 8.528 1.036 -3.108 1.00 84.81 98 THR A O 1
ATOM 806 N N . LEU A 1 99 ? 7.509 1.380 -5.091 1.00 85.94 99 LEU A N 1
ATOM 807 C CA . LEU A 1 99 ? 6.175 1.630 -4.531 1.00 85.94 99 LEU A CA 1
ATOM 808 C C . LEU A 1 99 ? 5.701 0.444 -3.683 1.00 85.94 99 LEU A C 1
ATOM 810 O O . LEU A 1 99 ? 5.274 0.636 -2.545 1.00 85.94 99 LEU A O 1
ATOM 814 N N . TYR A 1 100 ? 5.816 -0.775 -4.216 1.00 82.44 100 TYR A N 1
ATOM 815 C CA . TYR A 1 100 ? 5.406 -1.986 -3.509 1.00 82.44 100 TYR A CA 1
ATOM 816 C C . TYR A 1 100 ? 6.206 -2.187 -2.218 1.00 82.44 100 TYR A C 1
ATOM 818 O O . TYR A 1 100 ? 5.625 -2.367 -1.151 1.00 82.44 100 TYR A O 1
ATOM 826 N N . SER A 1 101 ? 7.536 -2.096 -2.294 1.00 77.81 101 SER A N 1
ATOM 827 C CA . SER A 1 101 ? 8.410 -2.319 -1.136 1.00 77.81 101 SER A CA 1
ATOM 828 C C . SER A 1 101 ? 8.179 -1.284 -0.030 1.00 77.81 101 SER A C 1
ATOM 830 O O . SER A 1 101 ? 8.111 -1.644 1.145 1.00 77.81 101 SER A O 1
ATOM 832 N N . ALA A 1 102 ? 8.030 -0.007 -0.401 1.00 82.44 102 ALA A N 1
ATOM 833 C CA . ALA A 1 102 ? 7.768 1.074 0.544 1.00 82.44 102 ALA A CA 1
ATOM 834 C C . ALA A 1 102 ? 6.395 0.927 1.219 1.00 82.44 102 ALA A C 1
ATOM 836 O O . ALA A 1 102 ? 6.284 1.112 2.433 1.00 82.44 102 ALA A O 1
ATOM 837 N N . GLY A 1 103 ? 5.363 0.563 0.451 1.00 79.00 103 GLY A N 1
ATOM 838 C CA . GLY A 1 103 ? 4.001 0.407 0.958 1.00 79.00 103 GLY A CA 1
ATOM 839 C C . GLY A 1 103 ? 3.809 -0.847 1.810 1.00 79.00 103 GLY A C 1
ATOM 840 O O . GLY A 1 103 ? 3.203 -0.773 2.877 1.00 79.00 103 GLY A O 1
ATOM 841 N N . ALA A 1 104 ? 4.349 -1.991 1.384 1.00 80.38 104 ALA A N 1
ATOM 842 C CA . ALA A 1 104 ? 4.108 -3.272 2.045 1.00 80.38 104 ALA A CA 1
ATOM 843 C C . ALA A 1 104 ? 4.684 -3.309 3.469 1.00 80.38 104 ALA A C 1
ATOM 845 O O . ALA A 1 104 ? 3.986 -3.671 4.415 1.00 80.38 104 ALA A O 1
ATOM 846 N N . GLY A 1 105 ? 5.943 -2.893 3.637 1.00 75.44 105 GLY A N 1
ATOM 847 C CA . GLY A 1 105 ? 6.613 -2.953 4.935 1.00 75.44 105 GLY A CA 1
ATOM 848 C C . GLY A 1 105 ? 6.025 -1.997 5.973 1.00 75.44 105 GLY A C 1
ATOM 849 O O . GLY A 1 105 ? 5.771 -2.391 7.110 1.00 75.44 105 GLY A O 1
ATOM 850 N N . THR A 1 106 ? 5.771 -0.750 5.575 1.00 83.19 106 THR A N 1
ATOM 851 C CA . THR A 1 106 ? 5.217 0.277 6.471 1.00 83.19 106 THR A CA 1
ATOM 852 C C . THR A 1 106 ? 3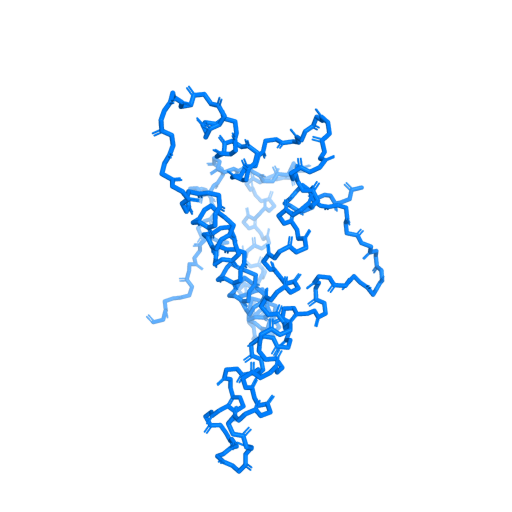.778 -0.034 6.867 1.00 83.19 106 THR A C 1
ATOM 854 O O . THR A 1 106 ? 3.444 0.073 8.043 1.00 83.19 106 THR A O 1
ATOM 857 N N . THR A 1 107 ? 2.952 -0.501 5.924 1.00 84.12 107 THR A N 1
ATOM 858 C CA . THR A 1 107 ? 1.562 -0.895 6.207 1.00 84.12 107 THR A CA 1
ATOM 859 C C . THR A 1 107 ? 1.510 -2.098 7.142 1.00 84.12 107 THR A C 1
ATOM 861 O O . THR A 1 107 ? 0.721 -2.100 8.082 1.00 84.12 107 THR A O 1
ATOM 864 N N . PHE A 1 108 ? 2.380 -3.095 6.943 1.00 82.31 108 PHE A N 1
ATOM 865 C CA . PHE A 1 108 ? 2.467 -4.246 7.842 1.00 82.31 108 PHE A CA 1
ATOM 866 C C . PHE A 1 108 ? 2.783 -3.822 9.283 1.00 82.31 108 PHE A C 1
ATOM 868 O O . PHE A 1 108 ? 2.081 -4.218 10.213 1.00 82.31 108 PHE A O 1
ATOM 875 N N . VAL A 1 109 ? 3.804 -2.979 9.469 1.00 82.81 109 VAL A N 1
ATOM 876 C CA . VAL A 1 109 ? 4.176 -2.471 10.799 1.00 82.81 109 VAL A CA 1
ATOM 877 C C . VAL A 1 109 ? 3.056 -1.619 11.396 1.00 82.81 109 VAL A C 1
ATOM 879 O O . VAL A 1 109 ? 2.732 -1.787 12.567 1.00 82.81 109 VAL A O 1
ATOM 882 N N . ALA A 1 110 ? 2.422 -0.752 10.604 1.00 84.50 110 ALA A N 1
ATOM 883 C CA . ALA A 1 110 ? 1.310 0.074 11.065 1.00 84.50 110 ALA A CA 1
ATOM 884 C C . ALA A 1 110 ? 0.116 -0.770 11.544 1.00 84.50 110 ALA A C 1
ATOM 886 O O . ALA A 1 110 ? -0.456 -0.473 12.589 1.00 84.50 110 ALA A O 1
ATOM 887 N N . LEU A 1 111 ? -0.236 -1.843 10.825 1.00 86.50 111 LEU A N 1
ATOM 888 C CA . LEU A 1 111 ? -1.295 -2.771 11.238 1.00 86.50 111 LEU A CA 1
ATOM 889 C C . LEU A 1 111 ? -0.938 -3.497 12.536 1.00 86.50 111 LEU A C 1
ATOM 891 O O . LEU A 1 111 ? -1.778 -3.611 13.427 1.00 86.50 111 LEU A O 1
ATOM 895 N N . LEU A 1 112 ? 0.306 -3.961 12.662 1.00 87.69 112 LEU A N 1
ATOM 896 C CA . LEU A 1 112 ? 0.769 -4.620 13.879 1.00 87.69 112 LEU A CA 1
ATOM 897 C C . LEU A 1 112 ? 0.714 -3.673 15.083 1.00 87.69 112 LEU A C 1
ATOM 899 O O . LEU A 1 112 ? 0.220 -4.057 16.142 1.00 87.69 112 LEU A O 1
ATOM 903 N N . GLU A 1 113 ? 1.171 -2.433 14.918 1.00 84.81 113 GLU A N 1
ATOM 904 C CA . GLU A 1 113 ? 1.100 -1.413 15.965 1.00 84.81 113 GLU A CA 1
ATOM 905 C C . GLU A 1 113 ? -0.348 -1.019 16.285 1.00 84.81 113 GLU A C 1
ATOM 907 O O . GLU A 1 113 ? -0.675 -0.835 17.454 1.00 84.81 113 GLU A O 1
ATOM 912 N N . ALA A 1 114 ? -1.254 -0.983 15.304 1.00 85.06 114 ALA A N 1
ATOM 913 C CA . ALA A 1 114 ? -2.679 -0.752 15.553 1.00 85.06 114 ALA A CA 1
ATOM 914 C C . ALA A 1 114 ? -3.316 -1.883 16.383 1.00 85.06 114 ALA A C 1
ATOM 916 O O . ALA A 1 114 ? -4.058 -1.621 17.335 1.00 85.06 114 ALA A O 1
ATOM 917 N N . ILE A 1 115 ? -2.990 -3.145 16.078 1.00 88.75 115 ILE A N 1
ATOM 918 C CA . ILE A 1 115 ? -3.430 -4.306 16.870 1.00 88.75 115 ILE A CA 1
ATOM 919 C C . ILE A 1 115 ? -2.839 -4.228 18.280 1.00 88.75 115 ILE A C 1
ATOM 921 O O . ILE A 1 115 ? -3.555 -4.381 19.269 1.00 88.75 115 ILE A O 1
ATOM 925 N N . ARG A 1 116 ? -1.541 -3.935 18.392 1.00 88.06 116 ARG A N 1
ATOM 926 C CA . ARG A 1 116 ? -0.857 -3.776 19.677 1.00 88.06 116 ARG A CA 1
ATOM 927 C C . ARG A 1 116 ? -1.487 -2.668 20.521 1.00 88.06 116 ARG A C 1
ATOM 929 O O . ARG A 1 116 ? -1.737 -2.878 21.705 1.00 88.06 116 ARG A O 1
ATOM 936 N N . ALA A 1 117 ? -1.773 -1.514 19.925 1.00 86.75 117 ALA A N 1
ATOM 937 C CA . ALA A 1 117 ? -2.440 -0.404 20.592 1.00 86.75 117 ALA A CA 1
ATOM 938 C C . ALA A 1 117 ? -3.853 -0.788 21.049 1.00 86.75 117 ALA A C 1
ATOM 940 O O . ALA A 1 117 ? -4.238 -0.441 22.160 1.00 86.75 117 ALA A O 1
ATOM 941 N N . SER A 1 118 ? -4.590 -1.563 20.249 1.00 87.56 118 SER A N 1
ATOM 942 C CA . SER A 1 118 ? -5.920 -2.065 20.624 1.00 87.56 118 SER A CA 1
ATOM 943 C C . SER A 1 118 ? -5.866 -2.947 21.877 1.00 87.56 118 SER A C 1
ATOM 945 O O . SER A 1 118 ? -6.682 -2.791 22.780 1.00 87.56 118 SER A O 1
ATOM 947 N N . VAL A 1 119 ? -4.846 -3.807 21.986 1.00 92.12 119 VAL A N 1
ATOM 948 C CA . VAL A 1 119 ? -4.627 -4.657 23.171 1.00 92.12 119 VAL A CA 1
ATOM 949 C C . VAL A 1 119 ? -4.218 -3.840 24.402 1.00 92.12 119 VAL A C 1
ATOM 951 O O . VAL A 1 119 ? -4.666 -4.132 25.509 1.00 92.12 119 VAL A O 1
ATOM 954 N N . LEU A 1 120 ? -3.364 -2.826 24.234 1.00 92.75 120 LEU A N 1
ATOM 955 C CA . LEU A 1 120 ? -2.878 -1.995 25.343 1.00 92.75 120 LEU A CA 1
ATOM 956 C C . LEU A 1 120 ? -3.908 -0.962 25.825 1.00 92.75 120 LEU A C 1
ATOM 958 O O . LEU A 1 120 ? -3.886 -0.581 26.995 1.00 92.75 120 LEU A O 1
ATOM 962 N N . TYR A 1 121 ? -4.805 -0.515 24.944 1.00 92.12 121 TYR A N 1
ATOM 963 C CA . TYR A 1 121 ? -5.778 0.548 25.202 1.00 92.12 121 TYR A CA 1
ATOM 964 C C . TYR A 1 121 ? -7.203 0.120 24.803 1.00 92.12 121 TYR A C 1
ATOM 966 O O . TYR A 1 121 ? -7.802 0.717 23.900 1.00 92.12 121 TYR A O 1
ATOM 974 N N . PRO A 1 122 ? -7.792 -0.872 25.497 1.00 92.50 122 PRO A N 1
ATOM 975 C CA . PRO A 1 122 ? -9.107 -1.417 25.151 1.00 92.50 122 PRO A CA 1
ATOM 976 C C . PRO A 1 122 ? -10.231 -0.370 25.207 1.00 92.50 122 PRO A C 1
ATOM 978 O O . PRO A 1 122 ? -11.170 -0.425 24.419 1.00 92.50 122 PRO A O 1
ATOM 981 N N . GLU A 1 123 ? -10.123 0.637 26.078 1.00 92.31 123 GLU A N 1
ATOM 982 C CA . GLU A 1 123 ? -11.093 1.742 26.146 1.00 92.31 123 GLU A CA 1
ATOM 983 C C . GLU A 1 123 ? -11.089 2.609 24.878 1.00 92.31 123 GLU A C 1
ATOM 985 O O . GLU A 1 123 ? -12.137 3.070 24.425 1.00 92.31 123 GLU A O 1
ATOM 990 N N . THR A 1 124 ? -9.916 2.827 24.276 1.00 89.06 124 THR A N 1
ATOM 991 C CA . THR A 1 124 ? -9.798 3.544 22.998 1.00 89.06 124 THR A CA 1
ATOM 992 C C . THR A 1 124 ? -10.371 2.701 21.866 1.00 89.06 124 THR A C 1
ATOM 994 O O . THR A 1 124 ? -11.140 3.213 21.054 1.00 89.06 124 THR A O 1
ATOM 997 N N . GLN A 1 125 ? -10.069 1.399 21.854 1.00 90.88 125 GLN A N 1
ATOM 998 C CA . GLN A 1 125 ? -10.634 0.460 20.889 1.00 90.88 125 GLN A CA 1
ATOM 999 C C . GLN A 1 125 ? -12.170 0.431 20.964 1.00 90.88 125 GLN A C 1
ATOM 1001 O O . GLN A 1 125 ? -12.841 0.481 19.935 1.00 90.88 125 GLN A O 1
ATOM 1006 N N . LYS A 1 126 ? -12.746 0.417 22.174 1.00 93.44 126 LYS A N 1
ATOM 1007 C CA . LYS A 1 126 ? -14.200 0.445 22.377 1.00 93.44 126 LYS A CA 1
ATOM 1008 C C . LYS A 1 126 ? -14.843 1.688 21.758 1.00 93.44 126 LYS A C 1
ATOM 1010 O O . LYS A 1 126 ? -15.824 1.560 21.034 1.00 93.44 126 LYS A O 1
ATOM 1015 N N . LYS A 1 127 ? -14.255 2.870 21.966 1.00 91.81 127 LYS A N 1
ATOM 1016 C CA . LYS A 1 127 ? -14.736 4.125 21.355 1.00 91.81 127 LYS A CA 1
ATOM 1017 C C . LYS A 1 127 ? -14.666 4.100 19.828 1.00 91.81 127 LYS A C 1
ATOM 1019 O O . LYS A 1 127 ? -15.570 4.611 19.175 1.00 91.81 127 LYS A O 1
ATOM 1024 N N . MET A 1 128 ? -13.617 3.499 19.259 1.00 90.69 128 MET A N 1
ATOM 1025 C CA . MET A 1 128 ? -13.509 3.307 17.808 1.00 90.69 128 MET A CA 1
ATOM 1026 C C . MET A 1 128 ? -14.627 2.405 17.273 1.00 90.69 128 MET A C 1
ATOM 1028 O O . MET A 1 128 ? -15.226 2.731 16.253 1.00 90.69 128 MET A O 1
ATOM 1032 N N . HIS A 1 129 ? -14.940 1.303 17.962 1.00 91.50 129 HIS A N 1
ATOM 1033 C CA . HIS A 1 129 ? -16.048 0.424 17.575 1.00 91.50 129 HIS A CA 1
ATOM 1034 C C . HIS A 1 129 ? -17.409 1.120 17.692 1.00 91.50 129 HIS A C 1
ATOM 1036 O O . HIS A 1 129 ? -18.173 1.096 16.737 1.00 91.50 129 HIS A O 1
ATOM 1042 N N . GLU A 1 130 ? -17.676 1.828 18.794 1.00 93.94 130 GLU A N 1
ATOM 1043 C CA . GLU A 1 130 ? -18.915 2.605 18.962 1.00 93.94 130 GLU A CA 1
A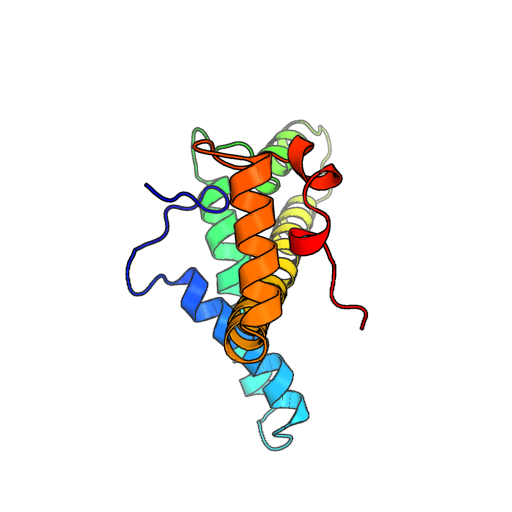TOM 1044 C C . GLU A 1 130 ? -19.089 3.669 17.861 1.00 93.94 130 GLU A C 1
ATOM 1046 O O . GLU A 1 130 ? -20.201 3.924 17.397 1.00 93.94 130 GLU A O 1
ATOM 1051 N N . GLU A 1 131 ? -17.995 4.300 17.423 1.00 93.62 131 GLU A N 1
ATOM 1052 C CA . GLU A 1 131 ? -18.010 5.233 16.296 1.00 93.62 131 GLU A CA 1
ATOM 1053 C C . GLU A 1 131 ? -18.319 4.536 14.965 1.00 93.62 131 GLU A C 1
ATOM 1055 O O . GLU A 1 131 ? -19.157 5.032 14.209 1.00 93.62 131 GLU A O 1
ATOM 1060 N N . LEU A 1 132 ? -17.680 3.395 14.691 1.00 93.25 132 LEU A N 1
ATOM 1061 C CA . LEU A 1 132 ? -17.946 2.599 13.491 1.00 93.25 132 LEU A CA 1
ATOM 1062 C C . LEU A 1 132 ? -19.411 2.156 13.442 1.00 93.25 132 LEU A C 1
ATOM 1064 O O . LEU A 1 132 ? -20.072 2.383 12.430 1.00 93.25 132 LEU A O 1
ATOM 1068 N N . ASP A 1 133 ? -19.938 1.621 14.542 1.00 94.12 133 ASP A N 1
ATOM 1069 C CA . ASP A 1 133 ? -21.327 1.162 14.642 1.00 94.12 133 ASP A CA 1
ATOM 1070 C C . ASP A 1 133 ? -22.312 2.318 14.407 1.00 94.12 133 ASP A C 1
ATOM 1072 O O . ASP A 1 133 ? -23.305 2.180 13.687 1.00 94.12 133 ASP A O 1
ATOM 1076 N N . ARG A 1 134 ? -22.006 3.504 14.952 1.00 94.06 134 ARG A N 1
ATOM 1077 C CA . ARG A 1 134 ? -22.827 4.711 14.785 1.00 94.06 134 ARG A CA 1
ATOM 1078 C C . ARG A 1 134 ? -22.847 5.229 13.345 1.00 94.06 134 ARG A C 1
ATOM 1080 O O . ARG A 1 134 ? -23.887 5.702 12.896 1.00 94.06 134 ARG A O 1
ATOM 1087 N N . VAL A 1 135 ? -21.710 5.222 12.649 1.00 94.25 135 VAL A N 1
ATOM 1088 C CA . VAL A 1 135 ? -21.562 5.860 11.323 1.00 94.25 135 VAL A CA 1
ATOM 1089 C C . VAL A 1 135 ? -21.896 4.903 10.181 1.00 94.25 135 VAL A C 1
ATOM 1091 O O . VAL A 1 135 ? -22.463 5.309 9.162 1.00 94.25 135 VAL A O 1
ATOM 1094 N N . LEU A 1 136 ? -21.522 3.636 10.333 1.00 93.69 136 LEU A N 1
ATOM 1095 C CA . LEU A 1 136 ? -21.634 2.630 9.285 1.00 93.69 136 LEU A CA 1
ATOM 1096 C C . LEU A 1 136 ? -22.854 1.734 9.470 1.00 93.69 136 LEU A C 1
ATOM 1098 O O . LEU A 1 136 ? -23.411 1.288 8.470 1.00 93.69 136 LEU A O 1
ATOM 1102 N N . SER A 1 137 ? -23.292 1.488 10.708 1.00 88.00 137 SER A N 1
ATOM 1103 C CA . SER A 1 137 ? -24.317 0.479 10.999 1.00 88.00 137 SER A CA 1
ATOM 1104 C C . SER A 1 137 ? -23.943 -0.867 10.344 1.00 88.00 137 SER A C 1
ATOM 1106 O O . SER A 1 137 ? -22.913 -1.426 10.700 1.00 88.00 137 SER A O 1
ATOM 1108 N N . ASP A 1 138 ? -24.695 -1.350 9.344 1.00 89.75 138 ASP A N 1
ATOM 1109 C CA . ASP A 1 138 ? -24.482 -2.667 8.713 1.00 89.75 138 ASP A CA 1
ATOM 1110 C C . ASP A 1 138 ? -23.774 -2.627 7.341 1.00 89.75 138 ASP A C 1
ATOM 1112 O O . ASP A 1 138 ? -23.758 -3.625 6.615 1.00 89.75 138 ASP A O 1
ATOM 1116 N N . ARG A 1 139 ? -23.201 -1.487 6.927 1.00 92.81 139 ARG A N 1
ATOM 1117 C CA . ARG A 1 139 ? -22.495 -1.375 5.631 1.00 92.81 139 ARG A CA 1
ATOM 1118 C C . ARG A 1 139 ? -20.979 -1.274 5.782 1.00 92.81 139 ARG A C 1
ATOM 1120 O O . AR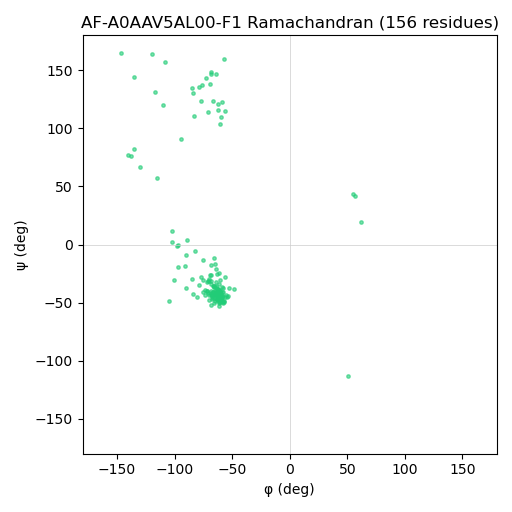G A 1 139 ? -20.453 -0.813 6.788 1.00 92.81 139 ARG A O 1
ATOM 1127 N N . LEU A 1 140 ? -20.266 -1.640 4.717 1.00 93.06 140 LEU A N 1
ATOM 1128 C CA . LEU A 1 140 ? -18.818 -1.452 4.638 1.00 93.06 140 LEU A CA 1
ATOM 1129 C C . LEU A 1 140 ? -18.442 0.043 4.545 1.00 93.06 140 LEU A C 1
ATOM 1131 O O . LEU A 1 140 ? -19.191 0.836 3.953 1.00 93.06 140 LEU A O 1
ATOM 1135 N N . PRO A 1 141 ? -17.278 0.433 5.098 1.00 90.56 141 PRO A N 1
ATOM 1136 C CA . PRO A 1 141 ? -16.780 1.798 5.013 1.00 90.56 141 PRO A CA 1
ATOM 1137 C C . PRO A 1 141 ? -16.368 2.172 3.587 1.00 90.56 141 PRO A C 1
ATOM 1139 O O . PRO A 1 141 ? -15.835 1.368 2.823 1.00 90.56 141 PRO A O 1
ATOM 1142 N N . THR A 1 142 ? -16.564 3.443 3.260 1.00 92.19 142 THR A N 1
ATOM 1143 C CA . THR A 1 142 ? -16.123 4.095 2.026 1.00 92.19 142 THR A CA 1
ATOM 1144 C C . THR A 1 142 ? -15.179 5.251 2.356 1.00 92.19 142 THR A C 1
ATOM 1146 O O . THR A 1 142 ? -15.141 5.749 3.481 1.00 92.19 142 THR A O 1
ATOM 1149 N N . LEU A 1 143 ? -14.431 5.748 1.366 1.00 89.44 143 LEU A N 1
ATOM 1150 C CA . LEU A 1 143 ? -13.542 6.902 1.575 1.00 89.44 143 LEU A CA 1
ATOM 1151 C C . LEU A 1 143 ? -14.292 8.176 2.000 1.00 89.44 143 LEU A C 1
ATOM 1153 O O . LEU A 1 143 ? -13.698 9.045 2.637 1.00 89.44 143 LEU A O 1
ATOM 1157 N N . ALA A 1 144 ? -15.582 8.287 1.671 1.00 90.50 144 ALA A N 1
ATOM 1158 C CA . ALA A 1 144 ? -16.408 9.430 2.046 1.00 90.50 144 ALA A CA 1
ATOM 1159 C C . ALA A 1 144 ? -16.697 9.483 3.557 1.00 90.50 144 ALA A C 1
ATOM 1161 O O . ALA A 1 144 ? -16.869 10.576 4.095 1.00 90.50 144 ALA A O 1
ATOM 1162 N N . ASP A 1 145 ? -16.680 8.333 4.237 1.00 92.06 145 ASP A N 1
ATOM 1163 C CA . ASP A 1 145 ? -16.970 8.214 5.673 1.00 92.06 145 ASP A CA 1
ATOM 1164 C C . ASP A 1 145 ? -15.819 8.714 6.549 1.00 92.06 145 ASP A C 1
ATOM 1166 O O . ASP A 1 145 ? -15.992 8.951 7.740 1.00 92.06 145 ASP A O 1
ATOM 1170 N N . ARG A 1 146 ? -14.630 8.919 5.968 1.00 89.12 146 ARG A N 1
ATOM 1171 C CA . ARG A 1 146 ? -13.413 9.302 6.697 1.00 89.12 146 ARG A CA 1
ATOM 1172 C C . ARG A 1 146 ? -13.611 10.538 7.582 1.00 89.12 146 ARG A C 1
ATOM 1174 O O . ARG A 1 146 ? -13.057 10.601 8.672 1.00 89.12 146 ARG A O 1
ATOM 1181 N N . LYS A 1 147 ? -14.388 11.516 7.110 1.00 89.25 147 LYS A N 1
ATOM 1182 C CA . LYS A 1 147 ? -14.674 12.764 7.840 1.00 89.25 147 LYS A CA 1
ATOM 1183 C C . LYS A 1 147 ? -15.536 12.545 9.090 1.00 89.25 147 LYS A C 1
ATOM 1185 O O . LYS A 1 147 ? -15.456 13.339 10.019 1.00 89.25 147 LYS A O 1
ATOM 1190 N N . ASP A 1 148 ? -16.334 11.480 9.095 1.00 91.88 148 ASP A N 1
ATOM 1191 C CA . ASP A 1 148 ? -17.280 11.137 10.156 1.00 91.88 148 ASP A CA 1
ATOM 1192 C C . ASP A 1 148 ? -16.696 10.081 11.117 1.00 91.88 148 ASP A C 1
ATOM 1194 O O . ASP A 1 148 ? -17.333 9.735 12.109 1.00 91.88 148 ASP A O 1
ATOM 1198 N N . LEU A 1 149 ? -15.467 9.613 10.852 1.00 91.19 149 LEU A N 1
ATOM 1199 C CA . LEU A 1 149 ? -14.733 8.607 11.626 1.00 91.19 149 LEU A CA 1
ATOM 1200 C C . LEU A 1 149 ? -13.452 9.174 12.289 1.00 91.19 149 LEU A C 1
ATOM 1202 O O . LEU A 1 149 ? -12.344 8.701 12.000 1.00 91.19 149 LEU A O 1
ATOM 1206 N N . PRO A 1 150 ? -13.528 10.228 13.125 1.00 89.75 150 PRO A N 1
ATOM 1207 C CA . PRO A 1 150 ? -12.349 10.863 13.712 1.00 89.75 150 PRO A CA 1
ATOM 1208 C C . PRO A 1 150 ? -11.548 9.960 14.660 1.00 89.75 150 PRO A C 1
ATOM 1210 O O . PRO A 1 150 ? -10.331 10.109 14.705 1.00 89.75 150 PRO A O 1
ATOM 1213 N N . TYR A 1 151 ? -12.164 9.024 15.392 1.00 86.69 151 TYR A N 1
ATOM 1214 C CA . TYR A 1 151 ? -11.418 8.082 16.238 1.00 86.69 151 TYR A CA 1
ATOM 1215 C C . TYR A 1 151 ? -10.651 7.058 15.406 1.00 86.69 151 TYR A C 1
ATOM 12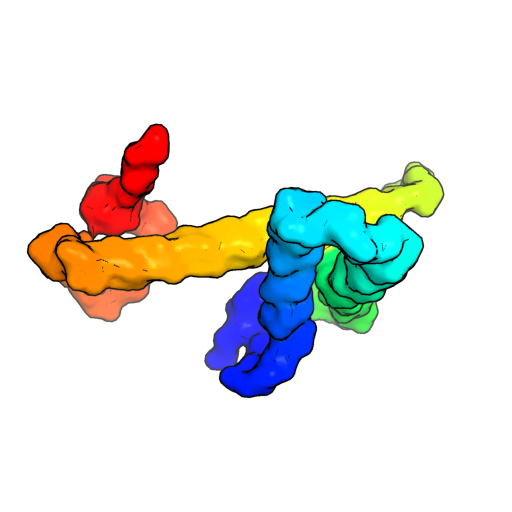17 O O . TYR A 1 151 ? -9.499 6.760 15.709 1.00 86.69 151 TYR A O 1
ATOM 1225 N N . VAL A 1 152 ? -11.262 6.538 14.341 1.00 86.75 152 VAL A N 1
ATOM 1226 C CA . VAL A 1 152 ? -10.614 5.548 13.462 1.00 86.75 152 VAL A CA 1
ATOM 1227 C C . VAL A 1 152 ? -9.513 6.177 12.612 1.00 86.75 152 VAL A C 1
ATOM 1229 O O . VAL A 1 152 ? -8.519 5.532 12.286 1.00 86.75 152 VAL A O 1
ATOM 1232 N N . THR A 1 153 ? -9.682 7.444 12.242 1.00 85.25 153 THR A N 1
ATOM 1233 C CA . THR A 1 153 ? -8.751 8.164 11.364 1.00 85.25 153 THR A CA 1
ATOM 1234 C C . THR A 1 153 ? -7.739 9.014 12.120 1.00 85.25 153 THR A C 1
ATOM 1236 O O . THR A 1 153 ? -6.878 9.634 11.485 1.00 85.25 153 THR A O 1
ATOM 1239 N N . ALA A 1 154 ? -7.809 9.019 13.454 1.00 80.31 154 ALA A N 1
ATOM 1240 C CA . ALA A 1 154 ? -6.811 9.628 14.310 1.00 80.31 154 ALA A CA 1
ATOM 1241 C C . ALA A 1 154 ? -5.463 8.947 14.063 1.00 80.31 154 ALA A C 1
ATOM 1243 O O . ALA A 1 154 ? -5.203 7.833 14.512 1.00 80.31 154 ALA A O 1
ATOM 1244 N N . VAL A 1 155 ? -4.593 9.630 13.324 1.00 58.31 155 VAL A N 1
ATOM 1245 C CA . VAL A 1 155 ? -3.195 9.230 13.208 1.00 58.31 155 VAL A CA 1
ATOM 1246 C C . VAL A 1 155 ? -2.576 9.433 14.592 1.00 58.31 155 VAL A C 1
ATOM 1248 O O . VAL A 1 155 ? -2.655 10.553 15.108 1.00 58.31 155 VAL A O 1
ATOM 1251 N N . PRO A 1 156 ? -1.979 8.402 15.217 1.00 50.03 156 PRO A N 1
ATOM 1252 C CA . PRO A 1 156 ? -1.182 8.605 16.414 1.00 50.03 156 PRO A CA 1
ATOM 1253 C C . PRO A 1 156 ? -0.098 9.623 16.064 1.00 50.03 156 PRO A C 1
ATOM 1255 O O . PRO A 1 156 ? 0.713 9.375 15.173 1.00 50.03 156 PRO A O 1
ATOM 1258 N N . GLY A 1 157 ? -0.137 10.797 16.694 1.00 40.25 157 GLY A N 1
ATOM 1259 C CA . GLY A 1 157 ? 0.912 11.793 16.531 1.00 40.25 157 GLY A CA 1
ATOM 1260 C C . GLY A 1 157 ? 2.232 11.181 16.984 1.00 40.25 157 GLY A C 1
ATOM 1261 O O . GLY A 1 157 ? 2.396 10.895 18.168 1.00 40.25 157 GLY A O 1
ATOM 1262 N N . THR A 1 158 ? 3.124 10.924 16.033 1.00 33.94 158 THR A N 1
ATOM 1263 C CA . THR A 1 158 ? 4.558 10.754 16.290 1.00 33.94 158 THR A CA 1
ATOM 1264 C C . THR A 1 158 ? 5.176 12.093 16.636 1.00 33.94 158 THR A C 1
ATOM 1266 O O . THR A 1 158 ? 4.853 13.058 15.901 1.00 33.94 158 THR A O 1
#

Secondary structure (DSSP, 8-state):
--EETTEE--SS--TTHHHHHHHHHHHHHHHH-TTS-HHHHHHHHHHHHHHHHHHHHHHHHT-SS--S-HHHHHHHHHHT-SS--TTHHHHHHHHHHHHHHHHHHHHHHHHHHHHHHHHH-HHHHHHHHHHHHHHHTTS---GGGGGG-HHHH-----